Protein AF-A0A350G3L8-F1 (afdb_monomer_lite)

Foldseek 3Di:
DQDPLNVLQVLLVDPCSLVVCLVPPNVPDDDPDLQDLPVLLVCVLVLLVVLVVLLVPADADEEEEDEEEENVSLSVRLNVQSVCSSNRYAYEYEYAYDHDPLDDGRSSVSVSSVVVSCSSSVSCVVRYHYDYPVPDDDDPDDPPVVVVVCVVVLVVVLCVVVVHPDFDPPDPPTSSD

Radius of gyration: 18.8 Å; chains: 1; bounding box: 50×42×49 Å

Sequence (177 aa):
MLNKNSLRNFLGELPLAAELDYTLRQRNRARKDHFNLSRLERELPHGVAQAKPYIENAASGKKILFFATLHYWIEQAAYLSLTLAGLGHKVTLLTLPYSEWHKEKDKLTQKQRGLHTRDALSSLAPYVTHASFLELKPAHDLPASFHAEIEEVSLWDAQYTLMREEVDMANAGDKAL

Secondary structure (DSSP, 8-state):
---HHHHHHHHHHSTTHHHHHIIIIITTSPPSSS---HHHHHHHHHHHHHHHHHHHHPPP--EEEEEEEEHHHHHHHHHHHHHHHHTT-EEEEEEEEES-TT----HHHHHHHHHHHHHHTGGGTTTEEEEEGGGSPPPSPPPHHHHHHHHHHHHHHHHHHHT-S---TT-TT-TT-

pLDDT: mean 90.73, std 7.42, range [52.5, 98.38]

Structure (mmCIF, N/CA/C/O backbone):
data_AF-A0A350G3L8-F1
#
_entry.id   AF-A0A350G3L8-F1
#
loop_
_atom_site.group_PDB
_atom_site.id
_atom_site.type_symbol
_atom_site.label_atom_id
_atom_site.label_alt_id
_atom_site.label_comp_id
_atom_site.label_asym_id
_atom_site.label_entity_id
_atom_site.label_seq_id
_atom_site.pdbx_PDB_ins_code
_atom_site.Cartn_x
_atom_site.Cartn_y
_atom_site.Cartn_z
_atom_site.occupancy
_atom_site.B_iso_or_equiv
_atom_site.auth_seq_id
_atom_site.auth_comp_id
_atom_site.auth_asym_id
_atom_site.auth_atom_id
_atom_site.pdbx_PDB_model_num
ATOM 1 N N . MET A 1 1 ? 30.734 2.492 -16.609 1.00 52.50 1 MET A N 1
ATOM 2 C CA . MET A 1 1 ? 30.210 3.654 -15.852 1.00 52.50 1 MET A CA 1
ATOM 3 C C . MET A 1 1 ? 28.948 3.224 -15.120 1.00 52.50 1 MET A C 1
ATOM 5 O O . MET A 1 1 ? 28.079 2.646 -15.756 1.00 52.50 1 MET A O 1
ATOM 9 N N . LEU A 1 2 ? 28.852 3.453 -13.807 1.00 69.94 2 LEU A N 1
ATOM 10 C CA . LEU A 1 2 ? 27.622 3.196 -13.046 1.00 69.94 2 LEU A CA 1
ATOM 11 C C . LEU A 1 2 ? 26.522 4.152 -13.527 1.00 69.94 2 LEU A C 1
ATOM 13 O O . LEU A 1 2 ? 26.634 5.363 -13.345 1.00 69.94 2 LEU A O 1
ATOM 17 N N . ASN A 1 3 ? 25.470 3.619 -14.150 1.00 87.75 3 ASN A N 1
ATOM 18 C CA . ASN A 1 3 ? 24.282 4.404 -14.474 1.00 87.75 3 ASN A CA 1
ATOM 19 C C . ASN A 1 3 ? 23.486 4.675 -13.181 1.00 87.75 3 ASN A C 1
ATOM 21 O O . ASN A 1 3 ? 23.483 3.870 -12.246 1.00 87.75 3 ASN A O 1
ATOM 25 N N . LYS A 1 4 ? 22.783 5.808 -13.128 1.00 87.88 4 LYS A N 1
ATOM 26 C CA . LYS A 1 4 ? 21.965 6.262 -11.999 1.00 87.88 4 LYS A CA 1
ATOM 27 C C . LYS A 1 4 ? 21.014 5.178 -11.483 1.00 87.88 4 LYS A C 1
ATOM 29 O O . LYS A 1 4 ? 20.897 5.022 -10.272 1.00 87.88 4 LYS A O 1
ATOM 34 N N . ASN A 1 5 ? 20.365 4.425 -12.372 1.00 87.38 5 ASN A N 1
ATOM 35 C CA . ASN A 1 5 ? 19.449 3.352 -11.969 1.00 87.38 5 ASN A CA 1
ATOM 36 C C . ASN A 1 5 ? 20.179 2.215 -11.242 1.00 87.38 5 ASN A C 1
ATOM 38 O O . ASN A 1 5 ? 19.705 1.765 -10.205 1.00 87.38 5 ASN A O 1
ATOM 42 N N . SER A 1 6 ? 21.364 1.814 -11.710 1.00 90.06 6 SER A N 1
ATOM 43 C CA . SER A 1 6 ? 22.184 0.788 -11.054 1.00 90.06 6 SER A CA 1
ATOM 44 C C . SER A 1 6 ? 22.606 1.214 -9.647 1.00 90.06 6 SER A C 1
ATOM 46 O O . SER A 1 6 ? 22.492 0.430 -8.709 1.00 90.06 6 SER A O 1
ATOM 48 N N . LEU A 1 7 ? 23.012 2.478 -9.471 1.00 92.62 7 LEU A N 1
ATOM 49 C CA . LEU A 1 7 ? 23.336 3.021 -8.147 1.00 92.62 7 LEU A CA 1
ATOM 50 C C . LEU A 1 7 ? 22.115 3.017 -7.218 1.00 92.62 7 LEU A C 1
ATOM 52 O O . LEU A 1 7 ? 22.220 2.642 -6.054 1.00 92.62 7 LEU A O 1
ATOM 56 N N . ARG A 1 8 ? 20.946 3.425 -7.722 1.00 92.50 8 ARG A N 1
ATOM 57 C CA . ARG A 1 8 ? 19.711 3.420 -6.931 1.00 92.50 8 ARG A CA 1
ATOM 58 C C . ARG A 1 8 ? 19.247 2.004 -6.586 1.00 92.50 8 ARG A C 1
ATOM 60 O O . ARG A 1 8 ? 18.756 1.797 -5.485 1.00 92.50 8 ARG A O 1
ATOM 67 N N . ASN A 1 9 ? 19.441 1.027 -7.466 1.00 93.19 9 ASN A N 1
ATOM 68 C CA . ASN A 1 9 ? 19.166 -0.374 -7.150 1.00 93.19 9 ASN A CA 1
ATOM 69 C C . ASN A 1 9 ? 20.073 -0.882 -6.030 1.00 93.19 9 ASN A C 1
ATOM 71 O O . ASN A 1 9 ? 19.559 -1.412 -5.050 1.00 93.19 9 ASN A O 1
ATOM 75 N N . PHE A 1 10 ? 21.379 -0.624 -6.123 1.00 93.19 10 PHE A N 1
ATOM 76 C CA . PHE A 1 10 ? 22.340 -0.986 -5.082 1.00 93.19 10 PHE A CA 1
ATOM 77 C C . PHE A 1 10 ? 21.993 -0.354 -3.725 1.00 93.19 10 PHE A C 1
ATOM 79 O O . PHE A 1 10 ? 21.873 -1.049 -2.721 1.00 93.19 10 PHE A O 1
ATOM 86 N N . LEU A 1 11 ? 21.737 0.959 -3.690 1.00 92.62 11 LEU A N 1
ATOM 87 C CA . LEU A 1 11 ? 21.306 1.643 -2.464 1.00 92.62 11 LEU A CA 1
ATOM 88 C C . LEU A 1 11 ? 19.978 1.097 -1.928 1.00 92.62 11 LEU A C 1
ATOM 90 O O . LEU A 1 11 ? 19.766 1.076 -0.722 1.00 92.62 11 LEU A O 1
ATOM 94 N N . GLY A 1 12 ? 19.084 0.658 -2.811 1.00 90.25 12 GLY A N 1
ATOM 95 C CA . GLY A 1 12 ? 17.822 0.038 -2.432 1.00 90.25 12 GLY A CA 1
ATOM 96 C C . GLY A 1 12 ? 17.986 -1.336 -1.785 1.00 90.25 12 GLY A C 1
ATOM 97 O O . GLY A 1 12 ? 17.078 -1.767 -1.086 1.00 90.25 12 GLY A O 1
ATOM 98 N N . GLU A 1 13 ? 19.107 -2.026 -1.972 1.00 91.50 13 GLU A N 1
ATOM 99 C CA . GLU A 1 13 ? 19.388 -3.314 -1.322 1.00 91.50 13 GLU A CA 1
ATOM 100 C C . GLU A 1 13 ? 19.993 -3.142 0.070 1.00 91.50 13 GLU A C 1
ATOM 102 O O . GLU A 1 13 ? 19.764 -3.979 0.943 1.00 91.50 13 GLU A O 1
ATOM 107 N N . LEU A 1 14 ? 20.700 -2.034 0.305 1.00 93.31 14 LEU A N 1
ATOM 108 C CA . LEU A 1 14 ? 21.296 -1.745 1.602 1.00 93.31 14 LEU A CA 1
ATOM 109 C C . LEU A 1 14 ? 20.210 -1.554 2.680 1.00 93.31 14 LEU A C 1
ATOM 111 O O . LEU A 1 14 ? 19.260 -0.787 2.476 1.00 93.31 14 LEU A O 1
ATOM 115 N N . PRO A 1 15 ? 20.344 -2.209 3.848 1.00 89.94 15 PRO A N 1
ATOM 116 C CA . PRO A 1 15 ? 19.460 -1.970 4.982 1.00 89.94 15 PRO A CA 1
ATOM 117 C C . PRO A 1 15 ? 19.474 -0.495 5.396 1.00 89.94 15 PRO A C 1
ATOM 119 O O . PRO A 1 15 ? 20.536 0.125 5.437 1.00 89.94 15 PRO A O 1
ATOM 122 N N . LEU A 1 16 ? 18.305 0.061 5.726 1.00 90.69 16 LEU A N 1
ATOM 123 C CA . LEU A 1 16 ? 18.115 1.427 6.244 1.00 90.69 16 LEU A CA 1
ATOM 124 C C . LEU A 1 16 ? 18.501 2.579 5.298 1.00 90.69 16 LEU A C 1
ATOM 126 O O . LEU A 1 16 ? 18.252 3.741 5.619 1.00 90.69 16 LEU A O 1
ATOM 130 N N . ALA A 1 17 ? 19.093 2.312 4.133 1.00 92.94 17 ALA A N 1
ATOM 131 C CA . ALA A 1 17 ? 19.523 3.363 3.213 1.00 92.94 17 ALA A CA 1
ATOM 132 C C . ALA A 1 17 ? 18.335 4.160 2.652 1.00 92.94 17 ALA A C 1
ATOM 134 O O . ALA A 1 17 ? 18.400 5.389 2.550 1.00 92.94 17 ALA A O 1
ATOM 135 N N . ALA A 1 18 ? 17.237 3.474 2.323 1.00 90.88 18 ALA A N 1
ATOM 136 C CA . ALA A 1 18 ? 16.022 4.118 1.838 1.00 90.88 18 ALA A CA 1
ATOM 137 C C . ALA A 1 18 ? 15.369 4.973 2.927 1.00 90.88 18 ALA A C 1
ATOM 139 O O . ALA A 1 18 ? 14.948 6.092 2.652 1.00 90.88 18 ALA A O 1
ATOM 140 N N . GLU A 1 19 ? 15.336 4.466 4.155 1.00 92.38 19 GLU A N 1
ATOM 141 C CA . GLU A 1 19 ? 14.783 5.086 5.352 1.00 92.38 19 GLU A CA 1
ATOM 142 C C . GLU A 1 19 ? 15.564 6.343 5.738 1.00 92.38 19 GLU A C 1
ATOM 144 O O . GLU A 1 19 ? 14.959 7.379 6.020 1.00 92.38 19 GLU A O 1
ATOM 149 N N . LEU A 1 20 ? 16.898 6.283 5.687 1.00 93.00 20 LEU A N 1
ATOM 150 C CA . LEU A 1 20 ? 17.778 7.420 5.949 1.00 93.00 20 LEU A CA 1
ATOM 151 C C . LEU A 1 20 ? 17.638 8.502 4.873 1.00 93.00 20 LEU A C 1
ATOM 153 O O . LEU A 1 20 ? 17.397 9.660 5.217 1.00 93.00 20 LEU A O 1
ATOM 157 N N . ASP A 1 21 ? 17.734 8.154 3.581 1.00 91.12 21 ASP A N 1
ATOM 158 C CA . ASP A 1 21 ? 17.541 9.138 2.497 1.00 91.12 21 ASP A CA 1
ATOM 159 C C . ASP A 1 21 ? 16.133 9.743 2.557 1.00 91.12 21 ASP A C 1
ATOM 161 O O . ASP A 1 21 ? 15.953 10.950 2.380 1.00 91.12 21 ASP A O 1
ATOM 165 N N . TYR A 1 22 ? 15.132 8.918 2.868 1.00 90.25 22 TYR A N 1
ATOM 166 C CA . TYR A 1 22 ? 13.756 9.364 2.990 1.00 90.25 22 TYR A CA 1
ATOM 167 C C . TYR A 1 22 ? 13.577 10.367 4.130 1.00 90.25 22 TYR A C 1
ATOM 169 O O . TYR A 1 22 ? 13.120 11.485 3.893 1.00 90.25 22 TYR A O 1
ATOM 177 N N . THR A 1 23 ? 14.006 10.005 5.338 1.00 89.69 23 THR A N 1
ATOM 178 C CA . THR A 1 23 ? 13.843 10.825 6.545 1.00 89.69 23 THR A CA 1
ATOM 179 C C . THR A 1 23 ? 14.617 12.137 6.451 1.00 89.69 23 THR A C 1
ATOM 181 O O . THR A 1 23 ? 14.099 13.182 6.834 1.00 89.69 23 THR A O 1
ATOM 184 N N . LEU A 1 24 ? 15.841 12.104 5.916 1.00 88.44 24 LEU A N 1
ATOM 185 C CA . LEU A 1 24 ? 16.714 13.278 5.868 1.00 88.44 24 LEU A CA 1
ATOM 186 C C . LEU A 1 24 ? 16.420 14.212 4.691 1.00 88.44 24 LEU A C 1
ATOM 188 O O . LEU A 1 24 ? 16.730 15.399 4.774 1.00 88.44 24 LEU A O 1
ATOM 192 N N . ARG A 1 25 ? 15.897 13.697 3.569 1.00 82.00 25 ARG A N 1
ATOM 193 C CA . ARG A 1 25 ? 15.835 14.468 2.312 1.00 82.00 25 ARG A CA 1
ATOM 194 C C . ARG A 1 25 ? 14.499 14.415 1.591 1.00 82.00 25 ARG A C 1
ATOM 196 O O . ARG A 1 25 ? 14.101 15.428 1.019 1.00 82.00 25 ARG A O 1
ATOM 203 N N . GLN A 1 26 ? 13.847 13.255 1.526 1.00 80.19 26 GLN A N 1
ATOM 204 C CA . GLN A 1 26 ? 12.705 13.072 0.618 1.00 80.19 26 GLN A CA 1
ATOM 205 C C . GLN A 1 26 ? 11.349 13.326 1.274 1.00 80.19 26 GLN A C 1
ATOM 207 O O . GLN A 1 26 ? 10.429 13.704 0.560 1.00 80.19 26 GLN A O 1
ATOM 212 N N . ARG A 1 27 ? 11.207 13.146 2.593 1.00 81.06 27 ARG A N 1
ATOM 213 C CA . ARG A 1 27 ? 9.909 13.209 3.289 1.00 81.06 27 ARG A CA 1
ATOM 214 C C . ARG A 1 27 ? 9.134 14.496 3.001 1.00 81.06 27 ARG A C 1
ATOM 216 O O . ARG A 1 27 ? 7.960 14.444 2.671 1.00 81.06 27 ARG A O 1
ATOM 223 N N . ASN A 1 28 ? 9.818 15.637 3.049 1.00 77.19 28 ASN A N 1
ATOM 224 C CA . ASN A 1 28 ? 9.209 16.954 2.822 1.00 77.19 28 ASN A CA 1
ATOM 225 C C . ASN A 1 28 ? 9.402 17.469 1.387 1.00 77.19 28 ASN A C 1
ATOM 227 O O . ASN A 1 28 ? 9.140 18.637 1.099 1.00 77.19 28 ASN A O 1
ATOM 231 N N . ARG A 1 29 ? 9.927 16.638 0.480 1.00 76.50 29 ARG A N 1
ATOM 232 C CA . ARG A 1 29 ? 10.227 17.045 -0.890 1.00 76.50 29 ARG A CA 1
ATOM 233 C C . ARG A 1 29 ? 9.095 16.624 -1.815 1.00 76.50 29 ARG A C 1
ATOM 235 O O . ARG A 1 29 ? 8.711 15.460 -1.844 1.00 76.50 29 ARG A O 1
ATOM 242 N N . ALA A 1 30 ? 8.637 17.553 -2.652 1.00 71.56 30 ALA A N 1
ATOM 243 C CA . ALA A 1 30 ? 7.718 17.223 -3.735 1.00 71.56 30 ALA A CA 1
ATOM 244 C C . ALA A 1 30 ? 8.327 16.130 -4.630 1.00 71.56 30 ALA A C 1
ATOM 246 O O . ALA A 1 30 ? 9.412 16.309 -5.206 1.00 71.56 30 ALA A O 1
ATOM 247 N N . ARG A 1 31 ? 7.637 14.989 -4.739 1.00 73.12 31 ARG A N 1
ATOM 248 C CA . ARG A 1 31 ? 8.030 13.931 -5.670 1.00 73.12 31 ARG A CA 1
ATOM 249 C C . ARG A 1 31 ? 7.806 14.406 -7.098 1.00 73.12 31 ARG A C 1
ATOM 251 O O . ARG A 1 31 ? 6.858 15.123 -7.397 1.00 73.12 31 ARG A O 1
ATOM 258 N N . LYS A 1 32 ? 8.717 14.000 -7.978 1.00 72.88 32 LYS A N 1
ATOM 259 C CA . LYS A 1 32 ? 8.658 14.293 -9.417 1.00 72.88 32 LYS A CA 1
ATOM 260 C C . LYS A 1 32 ? 8.053 13.143 -10.228 1.00 72.88 32 LYS A C 1
ATOM 262 O O . LYS A 1 32 ? 8.161 13.155 -11.448 1.00 72.88 32 LYS A O 1
ATOM 267 N N . ASP A 1 33 ? 7.518 12.120 -9.567 1.00 79.62 33 ASP A N 1
ATOM 268 C CA . ASP A 1 33 ? 6.860 10.992 -10.216 1.00 79.62 33 ASP A CA 1
ATOM 269 C C . ASP A 1 33 ? 5.341 11.047 -10.014 1.00 79.62 33 ASP A C 1
ATOM 271 O O . ASP A 1 33 ? 4.826 11.838 -9.227 1.00 79.62 33 ASP A O 1
AT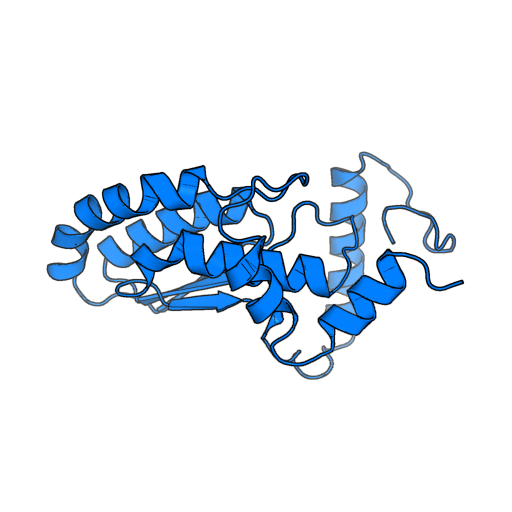OM 275 N N . HIS A 1 34 ? 4.620 10.195 -10.740 1.00 85.56 34 HIS A N 1
ATOM 276 C CA . HIS A 1 34 ? 3.164 10.091 -10.646 1.00 85.56 34 HIS A CA 1
ATOM 277 C C . HIS A 1 34 ? 2.685 9.403 -9.354 1.00 85.56 34 HIS A C 1
ATOM 279 O O . HIS A 1 34 ? 1.509 9.091 -9.244 1.00 85.56 34 HIS A O 1
ATOM 285 N N . PHE A 1 35 ? 3.565 9.122 -8.383 1.00 90.62 35 PHE A N 1
ATOM 286 C CA . PHE A 1 35 ? 3.174 8.524 -7.107 1.00 90.62 35 PHE A CA 1
ATOM 287 C C . PHE A 1 35 ? 2.931 9.625 -6.071 1.00 90.62 35 PHE A C 1
ATOM 289 O O . PHE A 1 35 ? 3.870 10.111 -5.440 1.00 90.62 35 PHE A O 1
ATOM 296 N N . ASN A 1 36 ? 1.675 10.023 -5.881 1.00 89.88 36 ASN A N 1
ATOM 297 C CA . ASN A 1 36 ? 1.318 11.096 -4.957 1.00 89.88 36 ASN A CA 1
ATOM 298 C C . ASN A 1 36 ? 0.199 10.653 -4.005 1.00 89.88 36 ASN A C 1
ATOM 300 O O . ASN A 1 36 ? -0.848 10.217 -4.460 1.00 89.88 36 ASN A O 1
ATOM 304 N N . LEU A 1 37 ? 0.442 10.783 -2.697 1.00 93.44 37 LEU A N 1
ATOM 305 C CA . LEU A 1 37 ? -0.543 10.554 -1.627 1.00 93.44 37 LEU A CA 1
ATOM 306 C C . LEU A 1 37 ? -0.656 11.766 -0.684 1.00 93.44 37 LEU A C 1
ATOM 308 O O . LEU A 1 37 ? -1.164 11.646 0.424 1.00 93.44 37 LEU A O 1
ATOM 312 N N . SER A 1 38 ? -0.154 12.940 -1.079 1.00 90.62 38 SER A N 1
ATOM 313 C CA . SER A 1 38 ? -0.163 14.139 -0.227 1.00 90.62 38 SER A CA 1
ATOM 314 C C . SER A 1 38 ? -1.578 14.623 0.085 1.00 90.62 38 SER A C 1
ATOM 316 O O . SER A 1 38 ? -1.813 15.194 1.147 1.00 90.62 38 SER A O 1
ATOM 318 N N . ARG A 1 39 ? -2.536 14.392 -0.825 1.00 92.06 39 ARG A N 1
ATOM 319 C CA . ARG A 1 39 ? -3.950 14.652 -0.545 1.00 92.06 39 ARG A CA 1
ATOM 320 C C . ARG A 1 39 ? -4.447 13.715 0.548 1.00 92.06 39 ARG A C 1
ATOM 322 O O . ARG A 1 39 ? -4.991 14.196 1.533 1.00 92.06 39 ARG A O 1
ATOM 329 N N . LEU A 1 40 ? -4.226 12.410 0.393 1.00 95.38 40 LEU A N 1
ATOM 330 C CA . LEU A 1 40 ? -4.597 11.425 1.404 1.00 95.38 40 LEU A CA 1
ATOM 331 C C . LEU A 1 40 ? -3.996 11.766 2.774 1.00 95.38 40 LEU A C 1
ATOM 333 O O . LEU A 1 40 ? -4.736 11.861 3.741 1.00 95.38 40 LEU A O 1
ATOM 337 N N . GLU A 1 41 ? -2.693 12.036 2.848 1.00 94.62 41 GLU A N 1
ATOM 338 C CA . GLU A 1 41 ? -2.006 12.398 4.097 1.00 94.62 41 GLU A CA 1
ATOM 339 C C . GLU A 1 41 ? -2.649 13.608 4.799 1.00 94.62 41 GLU A C 1
ATOM 341 O O . GLU A 1 41 ? -2.789 13.618 6.022 1.00 94.62 41 GLU A O 1
ATOM 346 N N . ARG A 1 42 ? -3.087 14.609 4.026 1.00 95.19 42 ARG A N 1
ATOM 347 C CA . ARG A 1 42 ? -3.732 15.819 4.548 1.00 95.19 42 ARG A CA 1
ATOM 348 C C . ARG A 1 42 ? -5.175 15.587 5.001 1.00 95.19 42 ARG A C 1
ATOM 350 O O . ARG A 1 42 ? -5.575 16.118 6.031 1.00 95.19 42 ARG A O 1
ATOM 357 N N . GLU A 1 43 ? -5.965 14.842 4.230 1.00 96.81 43 GLU A N 1
ATOM 358 C CA . GLU A 1 43 ? -7.417 14.721 4.443 1.00 96.81 43 GLU A CA 1
ATOM 359 C C . GLU A 1 43 ? -7.808 13.538 5.346 1.00 96.81 43 GLU A C 1
ATOM 361 O O . GLU A 1 43 ? -8.834 13.576 6.031 1.00 96.81 43 GLU A O 1
ATOM 366 N N . LEU A 1 44 ? -7.002 12.473 5.375 1.00 97.44 44 LEU A N 1
ATOM 367 C CA . LEU A 1 44 ? -7.300 11.245 6.114 1.00 97.44 44 LEU A CA 1
ATOM 368 C C . LEU A 1 44 ? -7.504 11.463 7.625 1.00 97.44 44 LEU A C 1
ATOM 370 O O . LEU A 1 44 ? -8.453 10.881 8.156 1.00 97.44 44 LEU A O 1
ATOM 374 N N . PRO A 1 45 ? -6.733 12.326 8.327 1.00 98.06 45 PRO A N 1
ATOM 375 C CA . PRO A 1 45 ? -6.976 12.609 9.742 1.00 98.06 45 PRO A CA 1
ATOM 376 C C . PRO A 1 45 ? -8.392 13.129 10.034 1.00 98.06 45 PRO A C 1
ATOM 378 O O . PRO A 1 45 ? -8.987 12.756 11.046 1.00 98.06 45 PRO A O 1
ATOM 381 N N . HIS A 1 46 ? -8.965 13.943 9.139 1.00 97.81 46 HIS A N 1
ATOM 382 C CA . HIS A 1 46 ? -10.339 14.433 9.279 1.00 97.81 46 HIS A CA 1
ATOM 383 C C . HIS A 1 46 ? -11.357 13.302 9.122 1.00 97.81 46 HIS A C 1
ATOM 385 O O . HIS A 1 46 ? -12.289 13.196 9.920 1.00 97.81 46 HIS A O 1
ATOM 391 N N . GLY A 1 47 ? -11.142 12.416 8.144 1.00 97.19 47 GLY A N 1
ATOM 392 C CA . GLY A 1 47 ? -11.962 11.217 7.973 1.00 97.19 47 GLY A CA 1
ATOM 393 C C . GLY A 1 47 ? -11.933 10.333 9.218 1.00 97.19 47 GLY A C 1
ATOM 394 O O . GLY A 1 47 ? -12.981 9.912 9.707 1.00 97.19 47 GLY A O 1
ATOM 395 N N . VAL A 1 48 ? -10.743 10.100 9.778 1.00 98.00 48 VAL A N 1
ATOM 396 C CA . VAL A 1 48 ? -10.562 9.309 11.004 1.00 98.00 48 VAL A CA 1
ATOM 397 C C . VAL A 1 48 ? -11.315 9.931 12.179 1.00 98.00 48 VAL A C 1
ATOM 399 O O . VAL A 1 48 ? -12.036 9.224 12.883 1.00 98.00 48 VAL A O 1
ATOM 402 N N . ALA A 1 49 ? -11.215 11.250 12.364 1.00 97.69 49 ALA A N 1
ATOM 403 C CA . ALA A 1 49 ? -11.949 11.957 13.411 1.00 97.69 49 ALA A CA 1
ATOM 404 C C . ALA A 1 49 ? -13.474 11.802 13.265 1.00 97.69 49 ALA A C 1
ATOM 406 O O . ALA A 1 49 ? -14.167 11.617 14.264 1.00 97.69 49 ALA A O 1
ATOM 407 N N . GLN A 1 50 ? -13.992 11.822 12.034 1.00 97.31 50 GLN A N 1
ATOM 408 C CA . GLN A 1 50 ? -15.416 11.632 11.753 1.00 97.31 50 GLN A CA 1
ATOM 409 C C . GLN A 1 50 ? -15.879 10.185 11.978 1.00 97.31 50 GLN A C 1
ATOM 411 O O . GLN A 1 50 ? -16.990 9.965 12.454 1.00 97.31 50 GLN A O 1
ATOM 416 N N . ALA A 1 51 ? -15.049 9.199 11.638 1.00 97.19 51 ALA A N 1
ATOM 417 C CA . ALA A 1 51 ? -15.380 7.784 11.781 1.00 97.19 51 ALA A CA 1
ATOM 418 C C . ALA A 1 51 ? -15.266 7.287 13.230 1.00 97.19 51 ALA A C 1
ATOM 420 O O . ALA A 1 51 ? -15.963 6.349 13.612 1.00 97.19 51 ALA A O 1
ATOM 421 N N . LYS A 1 52 ? -14.417 7.922 14.048 1.00 96.69 52 LYS A N 1
ATOM 422 C CA . LYS A 1 52 ? -14.100 7.499 15.418 1.00 96.69 52 LYS A CA 1
ATOM 423 C C . LYS A 1 52 ? -15.327 7.178 16.293 1.00 96.69 52 LYS A C 1
ATOM 425 O O . LYS A 1 52 ? -15.333 6.083 16.854 1.00 96.69 52 LYS A O 1
ATOM 430 N N . PRO A 1 53 ? -16.382 8.016 16.375 1.00 97.19 53 PRO A N 1
ATOM 431 C CA . PRO A 1 53 ? -17.557 7.697 17.192 1.00 97.19 53 PRO A CA 1
ATOM 432 C C . PRO A 1 53 ? -18.287 6.429 16.736 1.00 97.19 53 PRO A C 1
ATOM 434 O O . PRO A 1 53 ? -18.890 5.739 17.550 1.00 97.19 53 PRO A O 1
ATOM 437 N N . TYR A 1 54 ? -18.241 6.107 15.443 1.00 97.69 54 TYR A N 1
ATOM 438 C CA . TYR A 1 54 ? -18.851 4.891 14.910 1.00 97.69 54 TYR A CA 1
ATOM 439 C C . TYR A 1 54 ? -18.000 3.668 15.238 1.00 97.69 54 TYR A C 1
ATOM 441 O O . TYR A 1 54 ? -18.535 2.667 15.696 1.00 97.69 54 TYR A O 1
ATOM 449 N N . ILE A 1 55 ? -16.676 3.780 15.096 1.00 96.44 55 ILE A N 1
ATOM 450 C CA . ILE A 1 55 ? -15.733 2.704 15.432 1.00 96.44 55 ILE A CA 1
ATOM 451 C C . ILE A 1 55 ? -15.859 2.308 16.909 1.00 96.44 55 ILE A C 1
ATOM 453 O O . ILE A 1 55 ? -15.907 1.124 17.225 1.00 96.44 55 ILE A O 1
ATOM 457 N N . GLU A 1 56 ? -15.937 3.290 17.811 1.00 94.25 56 GLU A N 1
ATOM 458 C CA . GLU A 1 56 ? -16.002 3.056 19.262 1.00 94.25 56 GLU A CA 1
ATOM 459 C C . GLU A 1 56 ? -17.311 2.391 19.714 1.00 94.25 56 GLU A C 1
ATOM 461 O O . GLU A 1 56 ? -17.319 1.686 20.721 1.00 94.25 56 GLU A O 1
ATOM 466 N N . ASN A 1 57 ? -18.401 2.583 18.966 1.00 95.94 57 ASN A N 1
ATOM 467 C CA . ASN A 1 57 ? -19.723 2.042 19.293 1.00 95.94 57 ASN A CA 1
ATOM 468 C C . ASN A 1 57 ? -20.114 0.818 18.448 1.00 95.94 57 ASN A C 1
ATOM 470 O O . ASN A 1 57 ? -21.191 0.251 18.647 1.00 95.94 57 ASN A O 1
ATOM 474 N N . ALA A 1 58 ? -19.283 0.414 17.486 1.00 96.00 58 ALA A N 1
ATOM 475 C CA . ALA A 1 58 ? -19.606 -0.683 16.589 1.00 96.00 58 ALA A CA 1
ATOM 476 C C . ALA A 1 58 ? -19.434 -2.050 17.264 1.00 96.00 58 ALA A C 1
ATOM 478 O O . ALA A 1 58 ? -18.470 -2.314 17.986 1.00 96.00 58 ALA A O 1
ATOM 479 N N . ALA A 1 59 ? -20.358 -2.965 16.969 1.00 95.50 59 ALA A N 1
ATOM 480 C CA . ALA A 1 59 ? -20.203 -4.366 17.334 1.00 95.50 59 ALA A CA 1
ATOM 481 C C . ALA A 1 59 ? -19.076 -5.014 16.515 1.00 95.50 59 ALA A C 1
ATOM 483 O O . ALA A 1 59 ? -18.854 -4.666 15.358 1.00 95.50 59 ALA A O 1
ATOM 484 N N . SER A 1 60 ? -18.388 -5.999 17.096 1.00 94.81 60 SER A N 1
ATOM 485 C CA . SER A 1 60 ? -17.305 -6.692 16.396 1.00 94.81 60 SER A CA 1
ATOM 486 C C . SER A 1 60 ? -17.815 -7.395 15.134 1.00 94.81 60 SER A C 1
ATOM 488 O O . SER A 1 60 ? -18.727 -8.221 15.184 1.00 94.81 60 SER A O 1
ATOM 490 N N . GLY A 1 61 ? -17.206 -7.065 13.999 1.00 96.31 61 GLY A N 1
ATOM 491 C CA . GLY A 1 61 ? -17.521 -7.629 12.697 1.00 96.31 61 GLY A CA 1
ATOM 492 C C . GLY A 1 61 ? -16.485 -8.643 12.202 1.00 96.31 61 GLY A C 1
ATOM 493 O O . GLY A 1 61 ? -15.657 -9.183 12.932 1.00 96.31 61 GLY A O 1
ATOM 494 N N . LYS A 1 62 ? -16.526 -8.898 10.891 1.00 98.06 62 LYS A N 1
ATOM 495 C CA . LYS A 1 62 ? -15.593 -9.785 10.176 1.00 98.06 62 LYS A CA 1
ATOM 496 C C . LYS A 1 62 ? -14.153 -9.253 10.126 1.00 98.06 62 LYS A C 1
ATOM 498 O O . LYS A 1 62 ? -13.911 -8.054 10.256 1.00 98.06 62 LYS A O 1
ATOM 503 N N . LYS A 1 63 ? -13.213 -10.165 9.852 1.00 98.38 63 LYS A N 1
ATOM 504 C CA . LYS A 1 63 ? -11.850 -9.835 9.411 1.00 98.38 63 LYS A CA 1
ATOM 505 C C . LYS A 1 63 ? -11.863 -9.622 7.901 1.00 98.38 63 LYS A C 1
ATOM 507 O O . LYS A 1 63 ? -12.346 -10.494 7.181 1.00 98.38 63 LYS A O 1
ATOM 512 N N . ILE A 1 64 ? -11.356 -8.488 7.437 1.00 98.00 64 ILE A N 1
ATOM 513 C CA . ILE A 1 64 ? -11.367 -8.115 6.021 1.00 98.00 64 ILE A CA 1
ATOM 514 C C . ILE A 1 64 ? -9.942 -7.801 5.586 1.00 98.00 64 ILE A C 1
ATOM 516 O O . ILE A 1 64 ? -9.267 -6.996 6.221 1.00 98.00 64 ILE A O 1
ATOM 520 N N . LEU A 1 65 ? -9.499 -8.426 4.498 1.00 97.31 65 LEU A N 1
ATOM 521 C CA . LEU A 1 65 ? -8.298 -8.029 3.776 1.00 97.31 65 LEU A CA 1
ATOM 522 C C . LEU A 1 65 ? -8.729 -7.179 2.584 1.00 97.31 65 LEU A C 1
ATOM 524 O O . LEU A 1 65 ? -9.539 -7.625 1.775 1.00 97.31 65 LEU A O 1
ATOM 528 N N . PHE A 1 66 ? -8.190 -5.974 2.482 1.00 95.00 66 PHE A N 1
ATOM 529 C CA . PHE A 1 66 ? -8.408 -5.095 1.345 1.00 95.00 66 PHE A CA 1
ATOM 530 C C . PHE A 1 66 ? -7.071 -4.829 0.660 1.00 95.00 66 PHE A C 1
ATOM 532 O O . PHE A 1 66 ? -6.110 -4.465 1.333 1.00 95.00 66 PHE A O 1
ATOM 539 N N . PHE A 1 67 ? -6.987 -5.053 -0.651 1.00 95.56 67 PHE A N 1
ATOM 540 C CA . PHE A 1 67 ? -5.740 -4.956 -1.412 1.00 95.56 67 PHE A CA 1
ATOM 541 C C . PHE A 1 67 ? -5.804 -3.823 -2.438 1.00 95.56 67 PHE A C 1
ATOM 543 O O . PHE A 1 67 ? -6.782 -3.716 -3.173 1.00 95.56 67 PHE A O 1
ATOM 550 N N . ALA A 1 68 ? -4.762 -2.989 -2.495 1.00 95.56 68 ALA A N 1
ATOM 551 C CA . ALA A 1 68 ? -4.667 -1.867 -3.427 1.00 95.56 68 ALA A CA 1
ATOM 552 C C . ALA A 1 68 ? -3.273 -1.764 -4.067 1.00 95.56 68 ALA A C 1
ATOM 554 O O . ALA A 1 68 ? -2.262 -1.645 -3.372 1.00 95.56 68 ALA A O 1
ATOM 555 N N . THR A 1 69 ? -3.228 -1.775 -5.401 1.00 89.19 69 THR A N 1
ATOM 556 C CA . THR A 1 69 ? -1.993 -1.909 -6.198 1.00 89.19 69 THR A CA 1
ATOM 557 C C . THR A 1 69 ? -1.403 -0.615 -6.743 1.00 89.19 69 THR A C 1
ATOM 559 O O . THR A 1 69 ? -0.276 -0.620 -7.228 1.00 89.19 69 THR A O 1
ATOM 562 N N . LEU A 1 70 ? -2.141 0.496 -6.718 1.00 91.50 70 LEU A N 1
ATOM 563 C CA . LEU A 1 70 ? -1.695 1.777 -7.277 1.00 91.50 70 LEU A CA 1
ATOM 564 C C . LEU A 1 70 ? -2.087 2.922 -6.350 1.00 91.50 70 LEU A C 1
ATOM 566 O O . LEU A 1 70 ? -3.056 2.812 -5.606 1.00 91.50 70 LEU A O 1
ATOM 570 N N . HIS A 1 71 ? -1.350 4.032 -6.399 1.00 91.38 71 HIS A N 1
ATOM 571 C CA . HIS A 1 71 ? -1.550 5.152 -5.469 1.00 91.38 71 HIS A CA 1
ATOM 572 C C . HIS A 1 71 ? -2.999 5.671 -5.413 1.00 91.38 71 HIS A C 1
ATOM 574 O O . HIS A 1 71 ? -3.522 5.880 -4.325 1.00 91.38 71 HIS A O 1
ATOM 580 N N . TYR A 1 72 ? -3.681 5.803 -6.553 1.00 90.19 72 TYR A N 1
ATOM 581 C CA . TYR A 1 72 ? -5.076 6.253 -6.585 1.00 90.19 72 TYR A CA 1
ATOM 582 C C . TYR A 1 72 ? -6.043 5.217 -5.990 1.00 90.19 72 TYR A C 1
ATOM 584 O O . TYR A 1 72 ? -6.982 5.583 -5.284 1.00 90.19 72 TYR A O 1
ATOM 592 N N . TRP A 1 73 ? -5.774 3.920 -6.180 1.00 94.81 73 TRP A N 1
ATOM 593 C CA . TRP A 1 73 ? -6.515 2.860 -5.493 1.00 94.81 73 TRP A CA 1
ATOM 594 C C . TRP A 1 73 ? -6.241 2.853 -3.991 1.00 94.81 73 TRP A C 1
ATOM 596 O O . TRP A 1 73 ? -7.152 2.576 -3.219 1.00 94.81 73 TRP A O 1
ATOM 606 N N . ILE A 1 74 ? -5.022 3.192 -3.558 1.00 95.94 74 ILE A N 1
ATOM 607 C CA . ILE A 1 74 ? -4.675 3.310 -2.136 1.00 95.94 74 ILE A CA 1
ATOM 608 C C . ILE A 1 74 ? -5.496 4.424 -1.473 1.00 95.94 74 ILE A C 1
ATOM 610 O O . ILE A 1 74 ? -5.985 4.215 -0.364 1.00 95.94 74 ILE A O 1
ATOM 614 N N . GLU A 1 75 ? -5.709 5.567 -2.140 1.00 94.62 75 GLU A N 1
ATOM 615 C CA . GLU A 1 75 ? -6.563 6.637 -1.598 1.00 94.62 75 GLU A CA 1
ATOM 616 C C . GLU A 1 75 ? -7.996 6.144 -1.352 1.00 94.62 75 GLU A C 1
ATOM 618 O O . GLU A 1 75 ? -8.525 6.290 -0.249 1.00 94.62 75 GLU A O 1
ATOM 623 N N . GLN A 1 76 ? -8.611 5.498 -2.346 1.00 95.56 76 GLN A N 1
ATOM 624 C CA . GLN A 1 76 ? -9.957 4.935 -2.206 1.00 95.56 76 GLN A CA 1
ATOM 625 C C . GLN A 1 76 ? -10.007 3.836 -1.132 1.00 95.56 76 GLN A C 1
ATOM 627 O O . GLN A 1 76 ? -10.925 3.787 -0.311 1.00 95.56 76 GLN A O 1
ATOM 632 N N . ALA A 1 77 ? -9.000 2.966 -1.116 1.00 97.12 77 ALA A N 1
ATOM 633 C CA . ALA A 1 77 ? -8.888 1.853 -0.190 1.00 97.12 77 ALA A CA 1
ATOM 634 C C . ALA A 1 77 ? -8.743 2.291 1.266 1.00 97.12 77 ALA A C 1
ATOM 636 O O . ALA A 1 77 ? -9.287 1.633 2.153 1.00 97.12 77 ALA A O 1
ATOM 637 N N . ALA A 1 78 ? -8.061 3.407 1.520 1.00 97.62 78 ALA A N 1
ATOM 638 C CA . ALA A 1 78 ? -7.935 3.993 2.847 1.00 97.62 78 ALA A CA 1
ATOM 639 C C . ALA A 1 78 ? -9.307 4.377 3.423 1.00 97.62 78 ALA A C 1
ATOM 641 O O . ALA A 1 78 ? -9.641 3.980 4.540 1.00 97.62 78 ALA A O 1
ATOM 642 N N . TYR A 1 79 ? -10.136 5.074 2.639 1.00 97.50 79 TYR A N 1
ATOM 643 C CA . TYR A 1 79 ? -11.478 5.469 3.074 1.00 97.50 79 TYR A CA 1
ATOM 644 C C . TYR A 1 79 ? -12.431 4.280 3.197 1.00 97.50 79 TYR A C 1
ATOM 646 O O . TYR A 1 79 ? -13.152 4.196 4.187 1.00 97.50 79 TYR A O 1
ATOM 654 N N . LEU A 1 80 ? -12.393 3.320 2.268 1.00 97.75 80 LEU A N 1
ATOM 655 C CA . LEU A 1 80 ? -13.182 2.090 2.397 1.00 97.75 80 LEU A CA 1
ATOM 656 C C . LEU A 1 80 ? -12.797 1.301 3.651 1.00 97.75 80 LEU A C 1
ATOM 658 O O . LEU A 1 80 ? -13.670 0.848 4.388 1.00 97.75 80 LEU A O 1
ATOM 662 N N . SER A 1 81 ? -11.498 1.183 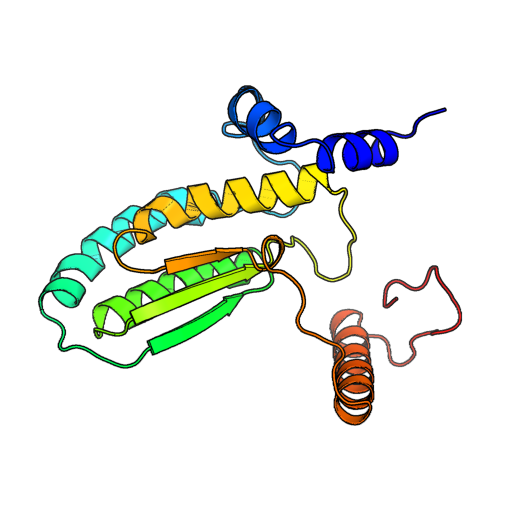3.934 1.00 98.00 81 SER A N 1
ATOM 663 C CA . SER A 1 81 ? -11.008 0.517 5.144 1.00 98.00 81 SER A CA 1
ATOM 664 C C . SER A 1 81 ? -11.496 1.221 6.407 1.00 98.00 81 SER A C 1
ATOM 666 O O . SER A 1 81 ? -11.903 0.560 7.359 1.00 98.00 81 SER A O 1
ATOM 668 N N . LEU A 1 82 ? -11.512 2.555 6.402 1.00 97.94 82 LEU A N 1
ATOM 669 C CA . LEU A 1 82 ? -12.031 3.348 7.509 1.00 97.94 82 LEU A CA 1
ATOM 670 C C . LEU A 1 82 ? -13.542 3.175 7.697 1.00 97.94 82 LEU A C 1
ATOM 672 O O . LEU A 1 82 ? -14.001 3.010 8.824 1.00 97.94 82 LEU A O 1
ATOM 676 N N . THR A 1 83 ? -14.317 3.173 6.611 1.00 97.88 83 THR A N 1
ATOM 677 C CA . THR A 1 83 ? -15.761 2.909 6.661 1.00 97.88 83 THR A CA 1
ATOM 678 C C . THR A 1 83 ? -16.039 1.521 7.225 1.00 97.88 83 THR A C 1
ATOM 680 O O . THR A 1 83 ? -16.866 1.379 8.120 1.00 97.88 83 THR A O 1
ATOM 683 N N . LEU A 1 84 ? -15.318 0.500 6.761 1.00 97.88 84 LEU A N 1
ATOM 684 C CA . LEU A 1 84 ? -15.445 -0.865 7.270 1.00 97.88 84 LEU A CA 1
ATOM 685 C C . LEU A 1 84 ? -15.066 -0.959 8.755 1.00 97.88 84 LEU A C 1
ATOM 687 O O . LEU A 1 84 ? -15.763 -1.632 9.513 1.00 97.88 84 LEU A O 1
ATOM 691 N N . ALA A 1 85 ? -14.019 -0.253 9.188 1.00 97.69 85 ALA A N 1
ATOM 692 C CA . ALA A 1 85 ? -13.677 -0.140 10.604 1.00 97.69 85 ALA A CA 1
ATOM 693 C C . ALA A 1 85 ? -14.802 0.539 11.408 1.00 97.69 85 ALA A C 1
ATOM 695 O O . ALA A 1 85 ? -15.134 0.080 12.497 1.00 97.69 85 ALA A O 1
ATOM 696 N N . GLY A 1 86 ? -15.445 1.574 10.855 1.00 97.38 86 GLY A N 1
ATOM 697 C CA . GLY A 1 86 ? -16.617 2.236 11.445 1.00 97.38 86 GLY A CA 1
ATOM 698 C C . GLY A 1 86 ? -17.851 1.340 11.567 1.00 97.38 86 GLY A C 1
ATOM 699 O O . GLY A 1 86 ? -18.699 1.584 12.417 1.00 97.38 86 GLY A O 1
ATOM 700 N N . LEU A 1 87 ? -17.929 0.276 10.766 1.00 97.44 87 LEU A N 1
ATOM 701 C CA . LEU A 1 87 ? -18.937 -0.784 10.876 1.00 97.44 87 LEU A CA 1
ATOM 702 C C . LEU A 1 87 ? -18.499 -1.922 11.820 1.00 97.44 87 LEU A C 1
ATOM 704 O O . LEU A 1 87 ? -19.189 -2.933 11.928 1.00 97.44 87 LEU A O 1
ATOM 708 N N . GLY A 1 88 ? -17.349 -1.779 12.486 1.00 97.62 88 GLY A N 1
ATOM 709 C CA . GLY A 1 88 ? -16.823 -2.725 13.471 1.00 97.62 88 GLY A CA 1
ATOM 710 C C . GLY A 1 88 ? -15.974 -3.857 12.893 1.00 97.62 88 GLY A C 1
ATOM 711 O O . GLY A 1 88 ? -15.598 -4.785 13.615 1.00 97.62 88 GLY A O 1
ATOM 712 N N . HIS A 1 89 ? -15.648 -3.821 11.598 1.00 98.25 89 HIS A N 1
ATOM 713 C CA . HIS A 1 89 ? -14.775 -4.819 10.981 1.00 98.25 89 HIS A CA 1
ATOM 714 C C . HIS A 1 89 ? -13.310 -4.630 11.374 1.00 98.25 89 HIS A C 1
ATOM 716 O O . HIS A 1 89 ? -12.811 -3.513 11.496 1.00 98.25 89 HIS A O 1
ATOM 722 N N . LYS A 1 90 ? -12.579 -5.744 11.481 1.00 98.00 90 LYS A N 1
ATOM 723 C CA . LYS A 1 90 ? -11.121 -5.723 11.625 1.00 98.00 90 LYS A CA 1
ATOM 724 C C . LYS A 1 90 ? -10.485 -5.741 10.242 1.00 98.00 90 LYS A C 1
ATOM 726 O O . LYS A 1 90 ? -10.430 -6.796 9.606 1.00 98.00 90 LYS A O 1
ATOM 731 N N . VAL A 1 91 ? -10.019 -4.585 9.787 1.00 98.12 91 VAL A N 1
ATOM 732 C CA . VAL A 1 91 ? -9.500 -4.418 8.426 1.00 98.12 91 VAL A CA 1
ATOM 733 C C . VAL A 1 91 ? -7.976 -4.476 8.401 1.00 98.12 91 VAL A C 1
ATOM 735 O O . VAL A 1 91 ? -7.300 -3.800 9.180 1.00 98.12 91 VAL A O 1
ATOM 738 N N . THR A 1 92 ? -7.448 -5.256 7.461 1.00 98.19 92 THR A N 1
ATOM 739 C CA . THR A 1 92 ? -6.061 -5.192 7.010 1.00 98.19 92 THR A CA 1
ATOM 740 C C . THR A 1 92 ? -6.036 -4.565 5.621 1.00 98.19 92 THR A C 1
ATOM 742 O O . THR A 1 92 ? -6.551 -5.151 4.670 1.00 98.19 92 THR A O 1
ATOM 745 N N . LEU A 1 93 ? -5.425 -3.390 5.499 1.00 98.00 93 LEU A N 1
ATOM 746 C CA . LEU A 1 93 ? -5.153 -2.729 4.231 1.00 98.00 93 LEU A CA 1
ATOM 747 C C . LEU A 1 93 ? -3.765 -3.140 3.730 1.00 98.00 93 LEU A C 1
ATOM 749 O O . LEU A 1 93 ? -2.739 -2.705 4.257 1.00 98.00 93 LEU A O 1
ATOM 753 N N . LEU A 1 94 ? -3.746 -3.979 2.703 1.00 97.12 94 LEU A N 1
ATOM 754 C CA . LEU A 1 94 ? -2.554 -4.422 2.001 1.00 97.12 94 LEU A CA 1
ATOM 755 C C . LEU A 1 94 ? -2.311 -3.527 0.784 1.00 97.12 94 LEU A C 1
ATOM 757 O O . LEU A 1 94 ? -3.186 -3.350 -0.059 1.00 97.12 94 LEU A O 1
ATOM 761 N N . THR A 1 95 ? -1.116 -2.960 0.678 1.00 96.31 95 THR A N 1
ATOM 762 C CA . THR A 1 95 ? -0.776 -2.009 -0.392 1.00 96.31 95 THR A CA 1
ATOM 763 C C . THR A 1 95 ? 0.419 -2.484 -1.198 1.00 96.31 95 THR A C 1
ATOM 765 O O . THR A 1 95 ? 1.369 -3.026 -0.642 1.00 96.31 95 THR A O 1
ATOM 768 N N . LEU A 1 96 ? 0.407 -2.244 -2.503 1.00 93.62 96 LEU A N 1
ATOM 769 C CA . LEU A 1 96 ? 1.543 -2.457 -3.392 1.00 93.62 96 LEU A CA 1
ATOM 770 C C . LEU A 1 96 ? 1.829 -1.099 -4.062 1.00 93.62 96 LEU A C 1
ATOM 772 O O . LEU A 1 96 ? 1.130 -0.727 -4.987 1.00 93.62 96 LEU A O 1
ATOM 776 N N . PRO A 1 97 ? 2.762 -0.274 -3.555 1.00 89.31 97 PRO A N 1
ATOM 777 C CA . PRO A 1 97 ? 2.814 1.158 -3.867 1.00 89.31 97 PRO A CA 1
ATOM 778 C C . PRO A 1 97 ? 3.501 1.464 -5.210 1.00 89.31 97 PRO A C 1
ATOM 780 O O . PRO A 1 97 ? 4.592 2.039 -5.257 1.00 89.31 97 PRO A O 1
ATOM 783 N N . TYR A 1 98 ? 2.874 1.091 -6.325 1.00 89.81 98 TYR A N 1
ATOM 784 C CA . TYR A 1 98 ? 3.314 1.472 -7.671 1.00 89.81 98 TYR A CA 1
ATOM 785 C C . TYR A 1 98 ? 2.598 2.740 -8.151 1.00 89.81 98 TYR A C 1
ATOM 787 O O . TYR A 1 98 ? 1.472 3.050 -7.757 1.00 89.81 98 TYR A O 1
ATOM 795 N N . SER A 1 99 ? 3.279 3.515 -8.999 1.00 86.75 99 SER A N 1
ATOM 796 C CA . SER A 1 99 ? 2.644 4.631 -9.713 1.00 86.75 99 SER A CA 1
ATOM 797 C C . SER A 1 99 ? 1.837 4.133 -10.903 1.00 86.75 99 SER A C 1
ATOM 799 O O . SER A 1 99 ? 0.727 4.597 -11.133 1.00 86.75 99 SER A O 1
ATOM 801 N N . GLU A 1 100 ? 2.426 3.198 -11.643 1.00 86.88 100 GLU A N 1
ATOM 802 C CA . GLU A 1 100 ? 1.945 2.607 -12.886 1.00 86.88 100 GLU A CA 1
ATOM 803 C C . GLU A 1 100 ? 2.380 1.140 -12.854 1.00 86.88 100 GLU A C 1
ATOM 805 O O . GLU A 1 100 ? 3.497 0.854 -12.415 1.00 86.88 100 GLU A O 1
ATOM 810 N N . TRP A 1 101 ? 1.512 0.226 -13.282 1.00 84.88 101 TRP A N 1
ATOM 811 C CA . TRP A 1 101 ? 1.770 -1.214 -13.200 1.00 84.88 101 TRP A CA 1
ATOM 812 C C . TRP A 1 101 ? 2.847 -1.670 -14.200 1.00 84.88 101 TRP A C 1
ATOM 814 O O . TRP A 1 101 ? 3.690 -2.484 -13.851 1.00 84.88 101 TRP A O 1
ATOM 824 N N . HIS A 1 102 ? 2.890 -1.071 -15.396 1.00 81.00 102 HIS A N 1
ATOM 8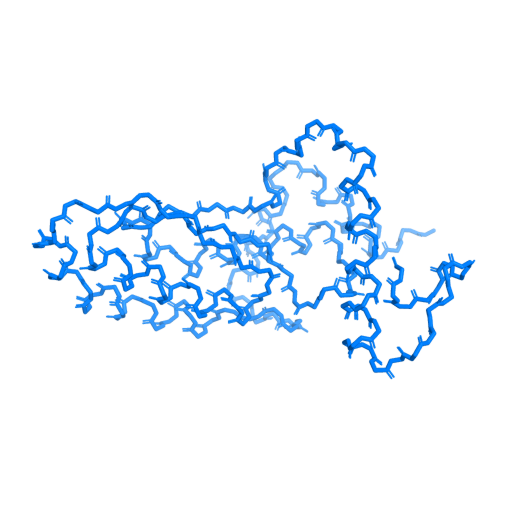25 C CA . HIS A 1 102 ? 3.795 -1.457 -16.488 1.00 81.00 102 HIS A CA 1
ATOM 826 C C . HIS A 1 102 ? 5.174 -0.763 -16.446 1.00 81.00 102 HIS A C 1
ATOM 828 O O . HIS A 1 102 ? 5.934 -0.807 -17.415 1.00 81.00 102 HIS A O 1
ATOM 834 N N . LYS A 1 103 ? 5.482 0.018 -15.398 1.00 83.00 103 LYS A N 1
ATOM 835 C CA . LYS A 1 103 ? 6.779 0.708 -15.281 1.00 83.00 103 LYS A CA 1
ATOM 836 C C . LYS A 1 103 ? 7.562 0.160 -14.110 1.00 83.00 103 LYS A C 1
ATOM 838 O O . LYS A 1 103 ? 7.272 0.474 -12.953 1.00 83.00 103 LYS A O 1
ATOM 843 N N . GLU A 1 104 ? 8.627 -0.564 -14.430 1.00 82.94 104 GLU A N 1
ATOM 844 C CA . GLU A 1 104 ? 9.600 -0.959 -13.428 1.00 82.94 104 GLU A CA 1
ATOM 845 C C . GLU A 1 104 ? 10.246 0.282 -12.796 1.00 82.94 104 GLU A C 1
ATOM 847 O O . GLU A 1 104 ? 10.542 1.293 -13.451 1.00 82.94 104 GLU A O 1
ATOM 852 N N . LYS A 1 105 ? 10.454 0.216 -11.481 1.00 88.88 105 LYS A N 1
ATOM 853 C CA . LYS A 1 105 ? 11.093 1.280 -10.721 1.00 88.88 105 LYS A CA 1
ATOM 854 C C . LYS A 1 105 ? 12.275 0.744 -9.939 1.00 88.88 105 LYS A C 1
ATOM 856 O O . LYS A 1 105 ? 12.229 -0.350 -9.391 1.00 88.88 105 LYS A O 1
ATOM 861 N N . ASP A 1 106 ? 13.319 1.565 -9.846 1.00 92.31 106 ASP A N 1
ATOM 862 C CA . ASP A 1 106 ? 14.491 1.236 -9.048 1.00 92.31 106 ASP A CA 1
ATOM 863 C C . ASP A 1 106 ? 14.127 0.954 -7.579 1.00 92.31 106 ASP A C 1
ATOM 865 O O . ASP A 1 106 ? 13.254 1.614 -6.999 1.00 92.31 106 ASP A O 1
ATOM 869 N N . LYS A 1 107 ? 14.838 -0.001 -6.969 1.00 91.94 107 LYS A N 1
ATOM 870 C CA . LYS A 1 107 ? 14.545 -0.525 -5.624 1.00 91.94 107 LYS A CA 1
ATOM 871 C C . LYS A 1 107 ? 14.504 0.573 -4.560 1.00 91.94 107 LYS A C 1
ATOM 873 O O . LYS A 1 107 ? 13.620 0.564 -3.705 1.00 91.94 107 LYS A O 1
ATOM 878 N N . LEU A 1 108 ? 15.425 1.541 -4.621 1.00 92.81 108 LEU A N 1
ATOM 879 C CA . LEU A 1 108 ? 15.460 2.662 -3.678 1.00 92.81 108 LEU A CA 1
ATOM 880 C C . LEU A 1 108 ? 14.196 3.518 -3.782 1.00 92.81 108 LEU A C 1
ATOM 882 O O . LEU A 1 108 ? 13.555 3.770 -2.764 1.00 92.81 108 LEU A O 1
ATOM 886 N N . THR A 1 109 ? 13.807 3.950 -4.987 1.00 91.25 109 THR A N 1
ATOM 887 C CA . THR A 1 109 ? 12.566 4.721 -5.155 1.00 91.25 109 THR A CA 1
ATOM 888 C C . THR A 1 109 ? 11.355 3.911 -4.707 1.00 91.25 109 THR A C 1
ATOM 890 O O . THR A 1 109 ? 10.476 4.460 -4.048 1.00 91.25 109 THR A O 1
ATOM 893 N N . GLN A 1 110 ? 11.302 2.618 -5.030 1.00 92.19 110 GLN A N 1
ATOM 894 C CA . GLN A 1 110 ? 10.162 1.778 -4.674 1.00 92.19 110 GLN A CA 1
ATOM 895 C C . GLN A 1 110 ? 10.017 1.631 -3.149 1.00 92.19 110 GLN A C 1
ATOM 897 O O . GLN A 1 110 ? 8.923 1.819 -2.615 1.00 92.19 110 GLN A O 1
ATOM 902 N N . LYS A 1 111 ? 11.123 1.448 -2.416 1.00 92.38 111 LYS A N 1
ATOM 903 C CA . LYS A 1 111 ? 11.128 1.508 -0.943 1.00 92.38 111 LYS A CA 1
ATOM 904 C C . LYS A 1 111 ? 10.681 2.874 -0.413 1.00 92.38 111 LYS A C 1
ATOM 906 O O . LYS A 1 111 ? 9.864 2.949 0.500 1.00 92.38 111 LYS A O 1
ATOM 911 N N . GLN A 1 112 ? 11.144 3.966 -1.023 1.00 92.06 112 GLN A N 1
ATOM 912 C CA . GLN A 1 112 ? 10.726 5.326 -0.654 1.00 92.06 112 GLN A CA 1
ATOM 913 C C . GLN A 1 112 ? 9.232 5.588 -0.891 1.00 92.06 112 GLN A C 1
ATOM 915 O O . GLN A 1 112 ? 8.655 6.443 -0.217 1.00 92.06 112 GLN A O 1
ATOM 920 N N . ARG A 1 113 ? 8.596 4.906 -1.852 1.00 92.50 113 ARG A N 1
ATOM 921 C CA . ARG A 1 113 ? 7.134 4.934 -2.041 1.00 92.50 113 ARG A CA 1
ATOM 922 C C . ARG A 1 113 ? 6.416 4.148 -0.947 1.00 92.50 113 ARG A C 1
ATOM 924 O O . ARG A 1 113 ? 5.405 4.626 -0.440 1.00 92.50 113 ARG A O 1
ATOM 931 N N . GLY A 1 114 ? 6.964 3.008 -0.526 1.00 93.38 114 GLY A N 1
ATOM 932 C CA . GLY A 1 114 ? 6.479 2.269 0.646 1.00 93.38 114 GLY A CA 1
ATOM 933 C C . GLY A 1 114 ? 6.470 3.126 1.912 1.00 93.38 114 GLY A C 1
ATOM 934 O O . GLY A 1 114 ? 5.435 3.249 2.563 1.00 93.38 114 GLY A O 1
ATOM 935 N N . LEU A 1 115 ? 7.576 3.820 2.191 1.00 93.19 115 LEU A N 1
ATOM 936 C CA . LEU A 1 115 ? 7.675 4.743 3.328 1.00 93.19 115 LEU A CA 1
ATOM 937 C C . LEU A 1 115 ? 6.671 5.900 3.234 1.00 93.19 115 LEU A C 1
ATOM 939 O O . LEU A 1 115 ? 5.996 6.191 4.216 1.00 93.19 115 LEU A O 1
ATOM 943 N N . HIS A 1 116 ? 6.506 6.492 2.043 1.00 93.50 116 HIS A N 1
ATOM 944 C CA . HIS A 1 116 ? 5.467 7.506 1.787 1.00 93.50 116 HIS A CA 1
ATOM 945 C C . HIS A 1 116 ? 4.073 7.020 2.145 1.00 93.50 116 HIS A C 1
ATOM 947 O O . HIS A 1 116 ? 3.281 7.732 2.745 1.00 93.50 116 HIS A O 1
ATOM 953 N N . THR A 1 117 ? 3.773 5.798 1.710 1.00 95.19 117 THR A N 1
ATOM 954 C CA . THR A 1 117 ? 2.455 5.188 1.857 1.00 95.19 117 THR A CA 1
ATOM 955 C C . THR A 1 117 ? 2.161 4.964 3.329 1.00 95.19 117 THR A C 1
ATOM 957 O O . THR A 1 117 ? 1.074 5.289 3.793 1.00 95.19 117 THR A O 1
ATOM 960 N N . ARG A 1 118 ? 3.155 4.481 4.081 1.00 94.69 118 ARG A N 1
ATOM 961 C CA . ARG A 1 118 ? 3.055 4.316 5.530 1.00 94.69 118 ARG A CA 1
ATOM 962 C C . ARG A 1 118 ? 2.811 5.648 6.245 1.00 94.69 118 ARG A C 1
ATOM 964 O O . ARG A 1 118 ? 1.953 5.705 7.118 1.00 94.69 118 ARG A O 1
ATOM 971 N N . ASP A 1 119 ? 3.531 6.706 5.871 1.00 94.25 119 ASP A N 1
ATOM 972 C CA . ASP A 1 119 ? 3.346 8.036 6.465 1.00 94.25 119 ASP A CA 1
ATOM 973 C C . ASP A 1 119 ? 1.950 8.596 6.149 1.00 94.25 119 ASP A C 1
ATOM 975 O O . ASP A 1 119 ? 1.231 9.006 7.062 1.00 94.25 119 ASP A O 1
ATOM 979 N N . ALA A 1 120 ? 1.521 8.517 4.886 1.00 95.50 120 ALA A N 1
ATOM 980 C CA . ALA A 1 120 ? 0.207 8.981 4.445 1.00 95.50 120 ALA A CA 1
ATOM 981 C C . ALA A 1 120 ? -0.957 8.247 5.135 1.00 95.50 120 ALA A C 1
ATOM 983 O O . ALA A 1 120 ? -1.997 8.847 5.390 1.00 95.50 120 ALA A O 1
ATOM 984 N N . LEU A 1 121 ? -0.778 6.964 5.467 1.00 97.00 121 LEU A N 1
ATOM 985 C CA . LEU A 1 121 ? -1.770 6.131 6.156 1.00 97.00 121 LEU A CA 1
ATOM 986 C C . LEU A 1 121 ? -1.638 6.154 7.687 1.00 97.00 121 LEU A C 1
ATOM 988 O O . LEU A 1 121 ? -2.418 5.498 8.372 1.00 97.00 121 LEU A O 1
ATOM 992 N N . SER A 1 122 ? -0.675 6.885 8.250 1.00 96.31 122 SER A N 1
ATOM 993 C CA . SER A 1 122 ? -0.339 6.811 9.680 1.00 96.31 122 SER A CA 1
ATOM 994 C C . SER A 1 122 ? -1.517 7.100 10.618 1.00 96.31 122 SER A C 1
ATOM 996 O O . SER A 1 122 ? -1.637 6.466 11.666 1.00 96.31 122 SER A O 1
ATOM 998 N N . SER A 1 123 ? -2.431 7.992 10.227 1.00 97.12 123 SER A N 1
ATOM 999 C CA . SER A 1 123 ? -3.632 8.313 11.009 1.00 97.12 123 SER A CA 1
ATOM 1000 C C . SER A 1 123 ? -4.642 7.159 11.098 1.00 97.12 123 SER A C 1
ATOM 1002 O O . SER A 1 123 ? -5.445 7.137 12.029 1.00 97.12 123 SER A O 1
ATOM 1004 N N . LEU A 1 124 ? -4.583 6.171 10.195 1.00 95.81 124 LEU A N 1
ATOM 1005 C CA . LEU A 1 124 ? -5.424 4.968 10.238 1.00 95.81 124 LEU A CA 1
ATOM 1006 C C . LEU A 1 124 ? -4.922 3.895 11.201 1.00 95.81 124 LEU A C 1
ATOM 1008 O O . LEU A 1 124 ? -5.715 3.042 11.596 1.00 95.81 124 LEU A O 1
ATOM 1012 N N . ALA A 1 125 ? -3.639 3.915 11.570 1.00 94.56 125 ALA A N 1
ATOM 1013 C CA . ALA A 1 125 ? -2.984 2.835 12.309 1.00 94.56 125 ALA A CA 1
ATOM 1014 C C . ALA A 1 125 ? -3.710 2.369 13.593 1.00 94.56 125 ALA A C 1
ATOM 1016 O O . ALA A 1 125 ? -3.654 1.172 13.882 1.00 94.56 125 ALA A O 1
ATOM 1017 N N . PRO A 1 126 ? -4.423 3.231 14.354 1.00 95.19 126 PRO A N 1
ATOM 1018 C CA . PRO A 1 126 ? -5.197 2.777 15.512 1.00 95.19 126 PRO A CA 1
ATOM 1019 C C . PRO A 1 126 ? -6.391 1.872 15.167 1.00 95.19 126 PRO A C 1
ATOM 1021 O O . PRO A 1 126 ? -6.860 1.132 16.028 1.00 95.19 126 PRO A O 1
ATOM 1024 N N . TYR A 1 127 ? -6.897 1.938 13.934 1.00 96.38 127 TYR A N 1
ATOM 1025 C CA . TYR A 1 127 ? -8.176 1.342 13.528 1.00 96.38 127 TYR A CA 1
ATOM 1026 C C . TYR A 1 127 ? -8.039 0.311 12.405 1.00 96.38 127 TYR A C 1
ATOM 1028 O O . TYR A 1 127 ? -8.831 -0.626 12.315 1.00 96.38 127 TYR A O 1
ATOM 1036 N N . VAL A 1 128 ? -7.029 0.467 11.550 1.00 97.62 128 VAL A N 1
ATOM 1037 C CA . VAL A 1 128 ? -6.773 -0.387 10.389 1.00 97.62 128 VAL A CA 1
ATOM 1038 C C . VAL A 1 128 ? -5.321 -0.841 10.427 1.00 97.62 128 VAL A C 1
ATOM 1040 O O . VAL A 1 128 ? -4.404 -0.036 10.574 1.00 97.62 128 VAL A O 1
ATOM 1043 N N . THR A 1 129 ? -5.098 -2.144 10.258 1.00 97.56 129 THR A N 1
ATOM 1044 C CA . THR A 1 129 ? -3.743 -2.681 10.103 1.00 97.56 129 THR A CA 1
ATOM 1045 C C . THR A 1 129 ? -3.265 -2.422 8.681 1.00 97.56 129 THR A C 1
ATOM 1047 O O . THR A 1 129 ? -3.880 -2.897 7.734 1.00 97.56 129 THR A O 1
ATOM 1050 N N . HIS A 1 130 ? -2.166 -1.694 8.511 1.00 96.50 130 HIS A N 1
ATOM 1051 C CA . HIS A 1 130 ? -1.531 -1.505 7.205 1.00 96.50 130 HIS A CA 1
ATOM 1052 C C . HIS A 1 130 ? -0.371 -2.487 7.019 1.00 96.50 130 HIS A C 1
ATOM 1054 O O . HIS A 1 130 ? 0.408 -2.710 7.945 1.00 96.50 130 HIS A O 1
ATOM 1060 N N . ALA A 1 131 ? -0.254 -3.056 5.820 1.00 94.69 131 ALA A N 1
ATOM 1061 C CA . ALA A 1 131 ? 0.908 -3.826 5.392 1.00 94.69 131 ALA A CA 1
ATOM 1062 C C . ALA A 1 131 ? 1.297 -3.475 3.947 1.00 94.69 131 ALA A C 1
ATOM 1064 O O . ALA A 1 131 ? 0.446 -3.228 3.086 1.00 94.69 131 ALA A O 1
ATOM 1065 N N . SER A 1 132 ? 2.598 -3.480 3.663 1.00 93.31 132 SER A N 1
ATOM 1066 C CA . SER A 1 132 ? 3.122 -3.375 2.302 1.00 93.31 132 SER A CA 1
ATOM 1067 C C . SER A 1 132 ? 3.357 -4.773 1.736 1.00 93.31 132 SER A C 1
ATOM 1069 O O . SER A 1 132 ? 4.087 -5.568 2.320 1.00 93.31 132 SER A O 1
ATOM 1071 N N . PHE A 1 133 ? 2.782 -5.074 0.574 1.00 91.75 133 PHE A N 1
ATOM 1072 C CA . PHE A 1 133 ? 2.986 -6.344 -0.122 1.00 91.75 133 PHE A CA 1
ATOM 1073 C C . PHE A 1 133 ? 4.451 -6.537 -0.549 1.00 91.75 133 PHE A C 1
ATOM 1075 O O . PHE A 1 133 ? 4.920 -7.663 -0.637 1.00 91.75 133 PHE A O 1
ATOM 1082 N N . LEU A 1 134 ? 5.203 -5.441 -0.723 1.00 88.56 134 LEU A N 1
ATOM 1083 C CA . LEU A 1 134 ? 6.644 -5.470 -1.012 1.00 88.56 134 LEU A CA 1
ATOM 1084 C C . LEU A 1 134 ? 7.497 -6.009 0.144 1.00 88.56 134 LEU A C 1
ATOM 1086 O O . LEU A 1 134 ? 8.658 -6.350 -0.061 1.00 88.56 134 LEU A O 1
ATOM 1090 N N . GLU A 1 135 ? 6.957 -6.013 1.362 1.00 87.38 135 GLU A N 1
ATOM 1091 C CA . GLU A 1 135 ? 7.646 -6.488 2.566 1.00 87.38 135 GLU A CA 1
ATOM 1092 C C . GLU A 1 135 ? 7.279 -7.941 2.895 1.00 87.38 135 GLU A C 1
ATOM 1094 O O . GLU A 1 135 ? 7.866 -8.549 3.792 1.00 87.38 135 GLU A O 1
ATOM 1099 N N . LEU A 1 136 ? 6.312 -8.512 2.170 1.00 87.62 136 LEU A N 1
ATOM 1100 C CA . LEU A 1 136 ? 5.898 -9.891 2.356 1.00 87.62 136 LEU A CA 1
ATOM 1101 C C . LEU A 1 136 ? 6.861 -10.841 1.652 1.00 87.62 136 LEU A C 1
ATOM 1103 O O . LEU A 1 136 ? 7.381 -10.572 0.570 1.00 87.62 136 LEU A O 1
ATOM 1107 N N . LYS A 1 137 ? 7.069 -12.000 2.276 1.00 84.50 137 LYS A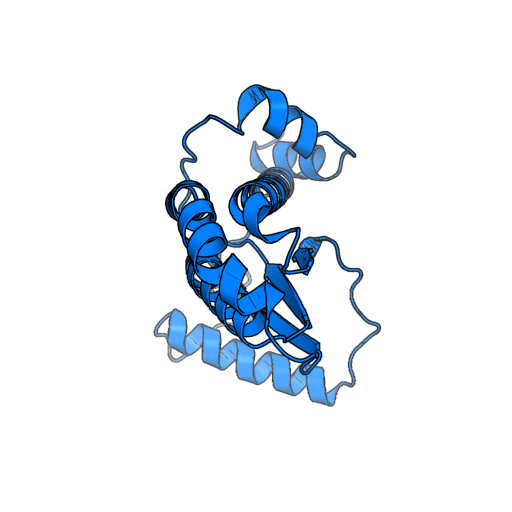 N 1
ATOM 1108 C CA . LYS A 1 137 ? 7.751 -13.113 1.623 1.00 84.50 137 LYS A CA 1
ATOM 1109 C C . LYS A 1 137 ? 6.765 -13.770 0.653 1.00 84.50 137 LYS A C 1
ATOM 1111 O O . LYS A 1 137 ? 5.656 -14.084 1.093 1.00 84.50 137 LYS A O 1
ATOM 1116 N N . PRO A 1 138 ? 7.144 -13.985 -0.619 1.00 79.12 138 PRO A N 1
ATOM 1117 C CA . PRO A 1 138 ? 6.319 -14.734 -1.554 1.00 79.12 138 PRO A CA 1
ATOM 1118 C C . PRO A 1 138 ? 5.937 -16.096 -0.969 1.00 79.12 138 PRO A C 1
ATOM 1120 O O . PRO A 1 138 ? 6.729 -16.714 -0.249 1.00 79.12 138 PRO A O 1
ATOM 1123 N N . ALA A 1 139 ? 4.719 -16.546 -1.263 1.00 76.31 139 ALA A N 1
ATOM 1124 C CA . ALA A 1 139 ? 4.310 -17.910 -0.956 1.00 76.31 139 ALA A CA 1
ATOM 1125 C C . ALA A 1 139 ? 5.167 -18.920 -1.747 1.00 76.31 139 ALA A C 1
ATOM 1127 O O . ALA A 1 139 ? 5.873 -18.550 -2.684 1.00 76.31 139 ALA A O 1
ATOM 1128 N N . HIS A 1 140 ? 5.118 -20.191 -1.345 1.00 77.94 140 HIS A N 1
ATOM 1129 C CA . HIS A 1 140 ? 5.706 -21.286 -2.123 1.00 77.94 140 HIS A CA 1
ATOM 1130 C C . HIS A 1 140 ? 5.081 -21.386 -3.522 1.00 77.94 140 HIS A C 1
ATOM 1132 O O . HIS A 1 140 ? 4.010 -20.824 -3.755 1.00 77.94 140 HIS A O 1
ATOM 1138 N N . ASP A 1 141 ? 5.760 -22.106 -4.420 1.00 85.19 141 ASP A N 1
ATOM 1139 C CA . ASP A 1 141 ? 5.360 -22.270 -5.820 1.00 85.19 141 ASP A CA 1
ATOM 1140 C C . ASP A 1 141 ? 3.874 -22.620 -5.955 1.00 85.19 141 ASP A C 1
ATOM 1142 O O . ASP A 1 141 ? 3.349 -23.513 -5.278 1.00 85.19 141 ASP A O 1
ATOM 1146 N N . LEU A 1 142 ? 3.189 -21.874 -6.822 1.00 86.31 142 LEU A N 1
ATOM 1147 C CA . LEU A 1 142 ? 1.776 -22.081 -7.090 1.00 86.31 142 LEU A CA 1
ATOM 1148 C C . LEU A 1 142 ? 1.598 -23.340 -7.959 1.00 86.31 142 LEU A C 1
ATOM 1150 O O . LEU A 1 142 ? 2.476 -23.684 -8.753 1.00 86.31 142 LEU A O 1
ATOM 1154 N N . PRO A 1 143 ? 0.455 -24.042 -7.857 1.00 93.25 143 PRO A N 1
ATOM 1155 C CA . PRO A 1 143 ? 0.097 -25.083 -8.812 1.00 93.25 143 PRO A CA 1
ATOM 1156 C C . PRO A 1 143 ? 0.190 -24.584 -10.260 1.00 93.25 143 PRO A C 1
ATOM 1158 O O . PRO A 1 143 ? -0.182 -23.449 -10.555 1.00 93.25 143 PRO A O 1
ATOM 1161 N N . ALA A 1 144 ? 0.620 -25.454 -11.179 1.00 92.50 144 ALA A N 1
ATOM 1162 C CA . ALA A 1 144 ? 0.780 -25.104 -12.594 1.00 92.50 144 ALA A CA 1
ATOM 1163 C C . ALA A 1 144 ? -0.507 -24.545 -13.234 1.00 92.50 144 ALA A C 1
ATOM 1165 O O . ALA A 1 144 ? -0.432 -23.676 -14.097 1.00 92.50 144 ALA A O 1
ATOM 1166 N N . SER A 1 145 ? -1.682 -24.991 -12.775 1.00 94.50 145 SER A N 1
ATOM 1167 C CA . SER A 1 145 ? -2.970 -24.444 -13.217 1.00 94.50 145 SER A CA 1
ATOM 1168 C C . SER A 1 145 ? -3.121 -22.958 -12.886 1.00 94.50 145 SER A C 1
ATOM 1170 O O . SER A 1 145 ? -3.544 -22.190 -13.738 1.00 94.50 145 SER A O 1
ATOM 1172 N N . PHE A 1 146 ? -2.704 -22.526 -11.691 1.00 92.56 146 PHE A N 1
ATOM 1173 C CA . PHE A 1 146 ? -2.754 -21.112 -11.316 1.00 92.56 146 PHE A CA 1
ATOM 1174 C C . PHE A 1 146 ? -1.731 -20.277 -12.077 1.00 92.56 146 PHE A C 1
ATOM 1176 O O . PHE A 1 146 ? -2.011 -19.124 -12.374 1.00 92.56 146 PHE A O 1
ATOM 1183 N N . HIS A 1 147 ? -0.572 -20.838 -12.430 1.00 91.06 147 HIS A N 1
ATOM 1184 C CA . HIS A 1 147 ? 0.367 -20.135 -13.305 1.00 91.06 147 HIS A CA 1
ATOM 1185 C C . HIS A 1 147 ? -0.252 -19.836 -14.675 1.00 91.06 147 HIS A C 1
ATOM 1187 O O . HIS A 1 147 ? -0.159 -18.700 -15.129 1.00 91.06 147 HIS A O 1
ATOM 1193 N N . ALA A 1 148 ? -0.929 -20.816 -15.280 1.00 92.38 148 ALA A N 1
ATOM 1194 C CA . ALA A 1 148 ? -1.611 -20.629 -16.558 1.00 92.38 148 ALA A CA 1
ATOM 1195 C C . ALA A 1 148 ? -2.752 -19.600 -16.463 1.00 92.38 148 ALA A C 1
ATOM 1197 O O . ALA A 1 148 ? -2.846 -18.714 -17.307 1.00 92.38 148 ALA A O 1
ATOM 1198 N N . GLU A 1 149 ? -3.572 -19.666 -15.408 1.00 94.50 149 GLU A N 1
ATOM 1199 C CA . GLU A 1 149 ? -4.645 -18.687 -15.170 1.00 94.50 149 GLU A CA 1
ATOM 1200 C C . GLU A 1 149 ? -4.094 -17.264 -14.968 1.00 94.50 149 GLU A C 1
ATOM 1202 O O . GLU A 1 149 ? -4.639 -16.301 -15.503 1.00 94.50 149 GLU A O 1
ATOM 1207 N N . ILE A 1 150 ? -2.995 -17.114 -14.218 1.00 91.81 150 ILE A N 1
ATOM 1208 C CA . ILE A 1 150 ? -2.340 -15.814 -14.011 1.00 91.81 150 ILE A CA 1
ATOM 1209 C C . ILE A 1 150 ? -1.796 -15.269 -15.331 1.00 91.81 150 ILE A C 1
ATOM 1211 O O . ILE A 1 150 ? -1.965 -14.080 -15.595 1.00 91.81 150 ILE A O 1
ATOM 1215 N N . GLU A 1 151 ? -1.141 -16.101 -16.140 1.00 90.25 151 GLU A N 1
ATOM 1216 C CA . GLU A 1 151 ? -0.595 -15.697 -17.438 1.00 90.25 151 GLU A CA 1
ATOM 1217 C C . GLU A 1 151 ? -1.704 -15.219 -18.386 1.00 90.25 151 GLU A C 1
ATOM 1219 O O . GLU A 1 151 ? -1.596 -14.131 -18.953 1.00 90.25 151 GLU A O 1
ATOM 1224 N N . GLU A 1 152 ? -2.804 -15.969 -18.485 1.00 92.56 152 GLU A N 1
ATOM 1225 C CA . GLU A 1 152 ? -3.956 -15.626 -19.327 1.00 92.56 152 GLU A CA 1
ATOM 1226 C C . GLU A 1 152 ? -4.613 -14.305 -18.897 1.00 92.56 152 GLU A C 1
ATOM 1228 O O . GLU A 1 152 ? -4.778 -13.393 -19.710 1.00 92.56 152 GLU A O 1
ATOM 1233 N N . VAL A 1 153 ? -4.931 -14.159 -17.606 1.00 93.19 153 VAL A N 1
ATOM 1234 C CA . VAL A 1 153 ? -5.560 -12.934 -17.086 1.00 93.19 153 VAL A CA 1
ATOM 1235 C C . VAL A 1 153 ? -4.621 -11.735 -17.215 1.00 93.19 153 VAL A C 1
ATOM 1237 O O . VAL A 1 153 ? -5.062 -10.651 -17.596 1.00 93.19 153 VAL A O 1
ATOM 1240 N N . SER A 1 154 ? -3.323 -11.918 -16.956 1.00 89.81 154 SER A N 1
ATOM 1241 C CA . SER A 1 154 ? -2.340 -10.834 -17.083 1.00 89.81 154 SER A CA 1
ATOM 1242 C C . SER A 1 154 ? -2.195 -10.367 -18.531 1.00 89.81 154 SER A C 1
ATOM 1244 O O . SER A 1 154 ? -2.062 -9.166 -18.772 1.00 89.81 154 SER A O 1
ATOM 1246 N N . LEU A 1 155 ? -2.257 -11.288 -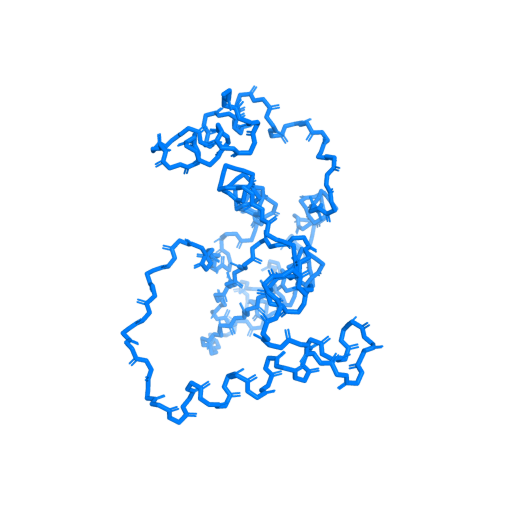19.501 1.00 90.31 155 LEU A N 1
ATOM 1247 C CA . LEU A 1 155 ? -2.255 -10.949 -20.923 1.00 90.31 155 LEU A CA 1
ATOM 1248 C C . LEU A 1 155 ? -3.465 -10.079 -21.281 1.00 90.31 155 LEU A C 1
ATOM 1250 O O . LEU A 1 155 ? -3.295 -9.043 -21.926 1.00 90.31 155 LEU A O 1
ATOM 1254 N N . TRP A 1 156 ? -4.665 -10.448 -20.829 1.00 91.25 156 TRP A N 1
ATOM 1255 C CA . TRP A 1 156 ? -5.876 -9.658 -21.074 1.00 91.25 156 TRP A CA 1
ATOM 1256 C C . TRP A 1 156 ? -5.816 -8.276 -20.423 1.00 91.25 156 TRP A C 1
ATOM 1258 O O . TRP A 1 156 ? -6.149 -7.279 -21.067 1.00 91.25 156 TRP A O 1
ATOM 1268 N N . ASP A 1 157 ? -5.340 -8.190 -19.180 1.00 89.69 157 ASP A N 1
ATOM 1269 C CA . ASP A 1 157 ? -5.156 -6.915 -18.483 1.00 89.69 157 ASP A CA 1
ATOM 1270 C C . ASP A 1 157 ? -4.166 -6.007 -19.231 1.00 89.69 157 ASP A C 1
ATOM 1272 O O . ASP A 1 157 ? -4.400 -4.796 -19.366 1.00 89.69 157 ASP A O 1
ATOM 1276 N N . ALA A 1 158 ? -3.085 -6.582 -19.769 1.00 89.50 158 ALA A N 1
ATOM 1277 C CA . ALA A 1 158 ? -2.109 -5.861 -20.575 1.00 89.50 158 ALA A CA 1
ATOM 1278 C C . ALA A 1 158 ? -2.702 -5.398 -21.914 1.00 89.50 158 ALA A C 1
ATOM 1280 O O . ALA A 1 158 ? -2.567 -4.222 -22.257 1.00 89.50 158 ALA A O 1
ATOM 1281 N N . GLN A 1 159 ? -3.398 -6.276 -22.643 1.00 90.31 159 GLN A N 1
ATOM 1282 C CA . GLN A 1 159 ? -4.087 -5.948 -23.897 1.00 90.31 159 GLN A CA 1
ATOM 1283 C C . GLN A 1 159 ? -5.093 -4.813 -23.700 1.00 90.31 159 GLN A C 1
ATOM 1285 O O . GLN A 1 159 ? -5.067 -3.823 -24.436 1.00 90.31 159 GLN A O 1
ATOM 1290 N N . TYR A 1 160 ? -5.932 -4.911 -22.666 1.00 90.12 160 TYR A N 1
ATOM 1291 C CA . TYR A 1 160 ? -6.926 -3.895 -22.337 1.00 90.12 160 TYR A CA 1
ATOM 1292 C C . TYR A 1 160 ? -6.267 -2.564 -21.971 1.00 90.12 160 TYR A C 1
ATOM 1294 O O . TYR A 1 160 ? -6.602 -1.521 -22.532 1.00 90.12 160 TYR A O 1
ATOM 1302 N N . THR A 1 161 ? -5.292 -2.582 -21.061 1.00 87.12 161 THR A N 1
ATOM 1303 C CA . THR A 1 161 ? -4.704 -1.341 -20.546 1.00 87.12 161 THR A CA 1
ATOM 1304 C C . THR A 1 161 ? -3.804 -0.645 -21.566 1.00 87.12 161 THR A C 1
ATOM 1306 O O . THR A 1 161 ? -3.731 0.585 -21.591 1.00 87.12 161 THR A O 1
ATOM 1309 N N . LEU A 1 162 ? -3.120 -1.407 -22.421 1.00 88.38 162 LEU A N 1
ATOM 1310 C CA . LEU A 1 162 ? -2.296 -0.871 -23.507 1.00 88.38 162 LEU A CA 1
ATOM 1311 C C . LEU A 1 162 ? -3.103 -0.607 -24.785 1.00 88.38 162 LEU A C 1
ATOM 1313 O O . LEU A 1 162 ? -2.558 -0.011 -25.713 1.00 88.38 162 LEU A O 1
ATOM 1317 N N . MET A 1 163 ? -4.377 -1.018 -24.820 1.00 90.62 163 MET A N 1
ATOM 1318 C CA . MET A 1 163 ? -5.267 -0.963 -25.983 1.00 90.62 163 MET A CA 1
ATOM 1319 C C . MET A 1 163 ? -4.641 -1.617 -27.224 1.00 90.62 163 MET A C 1
ATOM 1321 O O . MET A 1 163 ? -4.582 -1.021 -28.300 1.00 90.62 163 MET A O 1
ATOM 1325 N N . ARG A 1 164 ? -4.122 -2.837 -27.059 1.00 89.00 164 ARG A N 1
ATOM 1326 C CA . ARG A 1 164 ? -3.474 -3.623 -28.117 1.00 89.00 164 ARG A CA 1
ATOM 1327 C C . ARG A 1 164 ? -4.102 -5.004 -28.195 1.00 89.00 164 ARG A C 1
ATOM 1329 O O . ARG A 1 164 ? -4.280 -5.647 -27.170 1.00 89.00 164 ARG A O 1
ATOM 1336 N N . GLU A 1 165 ? -4.382 -5.462 -29.409 1.00 85.44 165 GLU A N 1
ATOM 1337 C CA . GLU A 1 165 ? -4.896 -6.816 -29.640 1.00 85.44 165 GLU A CA 1
ATOM 1338 C C . GLU A 1 165 ? -3.794 -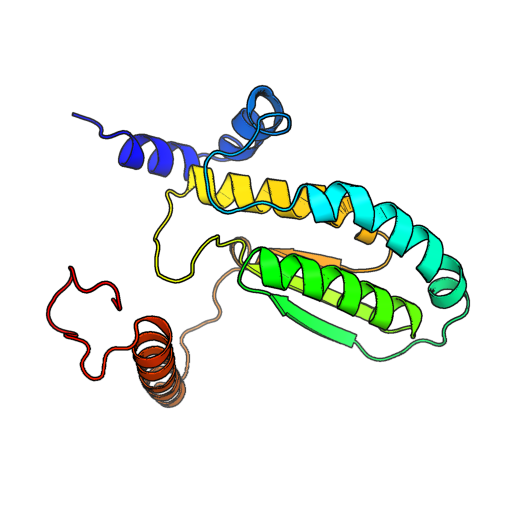7.873 -29.490 1.00 85.44 165 GLU A C 1
ATOM 1340 O O . GLU A 1 165 ? -4.036 -8.937 -28.934 1.00 85.44 165 GLU A O 1
ATOM 1345 N N . GLU A 1 166 ? -2.564 -7.571 -29.912 1.00 86.50 166 GLU A N 1
ATOM 1346 C CA . GLU A 1 166 ? -1.439 -8.512 -29.876 1.00 86.50 166 GLU A CA 1
ATOM 1347 C C . GLU A 1 166 ? -0.301 -8.017 -28.968 1.00 86.50 166 GLU A C 1
ATOM 1349 O O . GLU A 1 166 ? 0.119 -6.850 -29.022 1.00 86.50 166 GLU A O 1
ATOM 1354 N N . VAL A 1 167 ? 0.218 -8.941 -28.154 1.00 84.75 167 VAL A N 1
ATOM 1355 C CA . VAL A 1 167 ? 1.407 -8.776 -27.310 1.00 84.75 167 VAL A CA 1
ATOM 1356 C C . VAL A 1 167 ? 2.489 -9.721 -27.817 1.00 84.75 167 VAL A C 1
ATOM 1358 O O . VAL A 1 167 ? 2.261 -10.925 -27.930 1.00 84.75 167 VAL A O 1
ATOM 1361 N N . ASP A 1 168 ? 3.669 -9.181 -28.119 1.00 85.62 168 ASP A N 1
ATOM 1362 C CA . ASP A 1 168 ? 4.791 -9.992 -28.583 1.00 85.62 168 ASP A CA 1
ATOM 1363 C C . ASP A 1 168 ? 5.573 -10.545 -27.388 1.00 85.62 168 ASP A C 1
ATOM 1365 O O . ASP A 1 168 ? 6.493 -9.909 -26.873 1.00 85.62 168 ASP A O 1
ATOM 1369 N N . MET A 1 169 ? 5.214 -11.760 -26.970 1.00 82.69 169 MET A N 1
ATOM 1370 C CA . MET A 1 169 ? 5.870 -12.456 -25.858 1.00 82.69 169 MET A CA 1
ATOM 1371 C C . MET A 1 169 ? 7.348 -12.804 -26.146 1.00 82.69 169 MET A C 1
ATOM 1373 O O . MET A 1 169 ? 8.084 -13.162 -25.228 1.00 82.69 169 MET A O 1
ATOM 1377 N N . ALA A 1 170 ? 7.809 -12.713 -27.401 1.00 86.44 170 ALA A N 1
ATOM 1378 C CA . ALA A 1 170 ? 9.200 -12.966 -27.780 1.00 86.44 170 ALA A CA 1
ATOM 1379 C C . ALA A 1 170 ? 10.074 -11.698 -27.742 1.00 86.44 170 ALA A C 1
ATOM 1381 O O . ALA A 1 170 ? 11.305 -11.790 -27.798 1.00 86.44 170 ALA A O 1
ATOM 1382 N N . ASN A 1 171 ? 9.471 -10.515 -27.623 1.00 83.88 171 ASN A N 1
ATOM 1383 C CA . ASN A 1 171 ? 10.178 -9.244 -27.591 1.00 83.88 171 ASN A CA 1
ATOM 1384 C C . ASN A 1 171 ? 10.318 -8.721 -26.159 1.00 83.88 171 ASN A C 1
ATOM 1386 O O . ASN A 1 171 ? 9.434 -8.049 -25.646 1.00 83.88 171 ASN A O 1
ATOM 1390 N N . ALA A 1 172 ? 11.490 -8.910 -25.547 1.00 76.88 172 ALA A N 1
ATOM 1391 C CA . ALA A 1 172 ? 11.790 -8.405 -24.199 1.00 76.88 172 ALA A CA 1
ATOM 1392 C C . ALA A 1 172 ? 11.700 -6.867 -24.037 1.00 76.88 172 ALA A C 1
ATOM 1394 O O . ALA A 1 172 ? 11.851 -6.355 -22.931 1.00 76.88 172 ALA A O 1
ATOM 1395 N N . GLY A 1 173 ? 11.530 -6.116 -25.131 1.00 76.75 173 GLY A N 1
ATOM 1396 C CA . GLY A 1 173 ? 11.260 -4.679 -25.121 1.00 76.75 173 GLY A CA 1
ATOM 1397 C C . GLY A 1 173 ? 9.780 -4.308 -25.277 1.00 76.75 173 GLY A C 1
ATOM 1398 O O . GLY A 1 173 ? 9.478 -3.110 -25.328 1.00 76.75 173 GLY A O 1
ATOM 1399 N N . ASP A 1 174 ? 8.867 -5.278 -25.399 1.00 79.19 174 ASP A N 1
ATOM 1400 C CA . ASP A 1 174 ? 7.429 -5.015 -25.374 1.00 79.19 174 ASP A CA 1
ATOM 1401 C C . ASP A 1 174 ? 7.035 -4.497 -23.983 1.00 79.19 174 ASP A C 1
ATOM 1403 O O . ASP A 1 174 ? 7.508 -4.975 -22.964 1.00 79.19 174 ASP A O 1
ATOM 1407 N N . LYS A 1 175 ? 6.172 -3.482 -23.936 1.00 72.56 175 LYS A N 1
ATOM 1408 C CA . LYS A 1 175 ? 5.744 -2.837 -22.685 1.00 72.56 175 LYS A CA 1
ATOM 1409 C C . LYS A 1 175 ? 4.756 -3.677 -21.874 1.00 72.56 175 LYS A C 1
ATOM 1411 O O . LYS A 1 175 ? 4.395 -3.263 -20.775 1.00 72.56 175 LYS A O 1
ATOM 1416 N N . ALA A 1 176 ? 4.241 -4.753 -22.461 1.00 72.69 176 ALA A N 1
ATOM 1417 C CA . ALA A 1 176 ? 3.385 -5.720 -21.788 1.00 72.69 176 ALA A CA 1
ATOM 1418 C C . ALA A 1 176 ? 4.180 -6.787 -21.011 1.00 72.69 176 ALA A C 1
ATOM 1420 O O . ALA A 1 176 ? 3.592 -7.449 -20.159 1.00 72.69 176 ALA A O 1
ATOM 1421 N N . LEU A 1 177 ? 5.475 -6.940 -21.315 1.00 58.66 177 LEU A N 1
ATOM 1422 C CA . LEU A 1 177 ? 6.419 -7.840 -20.648 1.00 58.66 177 LEU A CA 1
ATOM 1423 C C . LEU A 1 177 ? 7.237 -7.092 -19.585 1.00 58.66 177 LEU A C 1
ATOM 1425 O O . LEU A 1 177 ? 7.599 -7.741 -18.579 1.00 58.66 177 LEU A O 1
#